Protein AF-A0A060C5C3-F1 (afdb_monomer)

Organism: NCBI:txid263913

Secondary structure (DSSP, 8-state):
------SS--HHHHHHHHHHHHHHHHHHHHHTT-TT---EE-SS-TTTTT-S---SHHHHHHHHHHHHHHHSSHHHHHHHHTTTGGG---SSGGG---SSS-SSPPPHHHHHHHHHHHHHHHHHHHHHHHHHHHHH-TT--EE--PPTT--S--

Foldseek 3Di:
DDFDDDDFFDPPNCVVLVVLLVVLLVCLVVCVPPPPDDADARDAAPCPPNHLADQDRRLFRLLLVVVCVVQVFQVSVCVVQVCVVVVNRDPGSVPDHQQPPDPDGDRPSRVVSSLASSLVRVVNSQVSSVVSSCVSRVPHHYDYDYDPPDDSHD

Structure (mmCIF, N/CA/C/O backbone):
data_AF-A0A060C5C3-F1
#
_entry.id   AF-A0A060C5C3-F1
#
loop_
_atom_site.group_PDB
_atom_site.id
_atom_site.type_symbol
_atom_site.label_atom_id
_atom_site.label_alt_id
_atom_site.label_comp_id
_atom_site.label_asym_id
_atom_site.label_entity_id
_atom_site.label_seq_id
_atom_site.pdbx_PDB_ins_code
_atom_site.Cartn_x
_atom_site.Cartn_y
_atom_site.Cartn_z
_atom_site.occupancy
_atom_site.B_iso_or_equiv
_atom_site.auth_seq_id
_atom_site.auth_comp_id
_atom_site.auth_asym_id
_atom_site.auth_atom_id
_atom_site.pdbx_PDB_model_num
ATOM 1 N N . LYS A 1 1 ? 10.681 4.106 10.547 1.00 34.06 1 LYS A N 1
ATOM 2 C CA . LYS A 1 1 ? 9.203 4.044 10.659 1.00 34.06 1 LYS A CA 1
ATOM 3 C C . LYS A 1 1 ? 8.710 3.501 9.317 1.00 34.06 1 LYS A C 1
ATOM 5 O O . LYS A 1 1 ? 9.037 4.135 8.326 1.00 34.06 1 LYS A O 1
ATOM 10 N N . PHE A 1 2 ? 8.142 2.288 9.229 1.00 38.72 2 PHE A N 1
ATOM 11 C CA . PHE A 1 2 ? 8.001 1.580 7.936 1.00 38.72 2 PHE A CA 1
ATOM 12 C C . PHE A 1 2 ? 6.684 0.800 7.780 1.00 38.72 2 PHE A C 1
ATOM 14 O O . PHE A 1 2 ? 6.350 -0.019 8.632 1.00 38.72 2 PHE A O 1
ATOM 21 N N . GLY A 1 3 ? 5.998 1.008 6.647 1.00 34.97 3 GLY A N 1
ATOM 22 C CA . GLY A 1 3 ? 4.791 0.297 6.210 1.00 34.97 3 GLY A CA 1
ATOM 23 C C . GLY A 1 3 ? 5.054 -0.918 5.284 1.00 34.97 3 GLY A C 1
ATOM 24 O O . GLY A 1 3 ? 5.453 -0.765 4.145 1.00 34.97 3 GLY A O 1
ATOM 25 N N . VAL A 1 4 ? 4.905 -2.140 5.805 1.00 38.81 4 VAL A N 1
ATOM 26 C CA . VAL A 1 4 ? 3.788 -3.102 5.620 1.00 38.81 4 VAL A CA 1
ATOM 27 C C . VAL A 1 4 ? 3.460 -3.753 4.239 1.00 38.81 4 VAL A C 1
ATOM 29 O O . VAL A 1 4 ? 2.524 -3.320 3.580 1.00 38.81 4 VAL A O 1
ATOM 32 N N . THR A 1 5 ? 3.993 -4.978 3.983 1.00 38.81 5 THR A N 1
ATOM 33 C CA . THR A 1 5 ? 3.353 -6.177 3.327 1.00 38.81 5 THR A CA 1
ATOM 34 C C . THR A 1 5 ? 3.788 -7.532 3.907 1.00 38.81 5 THR A C 1
ATOM 36 O O . THR A 1 5 ? 4.925 -7.705 4.328 1.00 38.81 5 THR A O 1
ATOM 39 N N . ALA A 1 6 ? 2.854 -8.495 3.945 1.00 36.28 6 ALA A N 1
ATOM 40 C CA . ALA A 1 6 ? 3.030 -9.883 4.372 1.00 36.28 6 ALA A CA 1
ATOM 41 C C . ALA A 1 6 ? 2.821 -10.803 3.161 1.00 36.28 6 ALA A C 1
ATOM 43 O O . ALA A 1 6 ? 1.743 -10.783 2.574 1.00 36.28 6 ALA A O 1
ATOM 44 N N . ALA A 1 7 ? 3.886 -11.513 2.775 1.00 34.59 7 ALA A N 1
ATOM 45 C CA . ALA A 1 7 ? 3.899 -12.913 2.325 1.00 34.59 7 ALA A CA 1
ATOM 46 C C . ALA A 1 7 ? 5.274 -13.321 1.754 1.00 34.59 7 ALA A C 1
ATOM 48 O O . ALA A 1 7 ? 5.592 -14.498 1.804 1.00 34.59 7 ALA A O 1
ATOM 49 N N . LEU A 1 8 ? 6.135 -12.402 1.280 1.00 38.12 8 LEU A N 1
ATOM 50 C CA . LEU A 1 8 ? 7.399 -12.786 0.607 1.00 38.12 8 LEU A CA 1
ATOM 51 C C . LEU A 1 8 ? 8.592 -11.809 0.809 1.00 38.12 8 LEU A C 1
ATOM 53 O O . LEU A 1 8 ? 9.446 -11.705 -0.064 1.00 38.12 8 LEU A O 1
ATOM 57 N N . LEU A 1 9 ? 8.681 -11.066 1.926 1.00 38.38 9 LEU A N 1
ATOM 58 C CA . LEU A 1 9 ? 9.539 -9.859 2.026 1.00 38.38 9 LEU A CA 1
ATOM 59 C C . LEU A 1 9 ? 10.618 -9.873 3.117 1.00 38.38 9 LEU A C 1
ATOM 61 O O . LEU A 1 9 ? 10.415 -10.543 4.116 1.00 38.38 9 LEU A O 1
ATOM 65 N N . PRO A 1 10 ? 11.728 -9.113 2.990 1.00 43.19 10 PRO A N 1
ATOM 66 C CA . PRO A 1 10 ? 12.796 -9.074 3.999 1.00 43.19 10 PRO A CA 1
ATOM 67 C C . PRO A 1 10 ? 12.321 -8.599 5.389 1.00 43.19 10 PRO A C 1
ATOM 69 O O . PRO A 1 10 ? 11.517 -7.668 5.486 1.00 43.19 10 PRO A O 1
ATOM 72 N N . GLU A 1 11 ? 12.889 -9.194 6.446 1.00 45.66 11 GLU A N 1
ATOM 73 C CA . GLU A 1 11 ? 12.485 -9.160 7.872 1.00 45.66 11 GLU A CA 1
ATOM 74 C C . GLU A 1 11 ? 11.990 -7.828 8.501 1.00 45.66 11 GLU A C 1
ATOM 76 O O . GL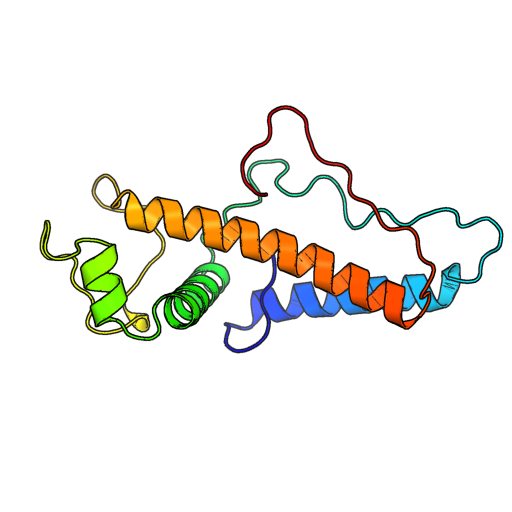U A 1 11 ? 10.982 -7.864 9.212 1.00 45.66 11 GLU A O 1
ATOM 81 N N . PRO A 1 12 ? 12.587 -6.636 8.273 1.00 52.94 12 PRO A N 1
ATOM 82 C CA . PRO A 1 12 ? 12.293 -5.462 9.113 1.00 52.94 12 PRO A CA 1
ATOM 83 C C . PRO A 1 12 ? 10.861 -4.904 9.007 1.00 52.94 12 PRO A C 1
ATOM 85 O O . PRO A 1 12 ? 10.307 -4.431 9.998 1.00 52.94 12 PRO A O 1
ATOM 88 N N . ILE A 1 13 ? 10.232 -4.956 7.825 1.00 52.91 13 ILE A N 1
ATOM 89 C CA . ILE A 1 13 ? 8.845 -4.485 7.634 1.00 52.91 13 ILE A CA 1
ATOM 90 C C . ILE A 1 13 ? 7.827 -5.448 8.256 1.00 52.91 13 ILE A C 1
ATOM 92 O O . ILE A 1 13 ? 6.786 -5.006 8.754 1.00 52.91 13 ILE A O 1
ATOM 96 N N . ARG A 1 14 ? 8.116 -6.757 8.251 1.00 59.72 14 ARG A N 1
ATOM 97 C CA . ARG A 1 14 ? 7.237 -7.752 8.880 1.00 59.72 14 ARG A CA 1
ATOM 98 C C . ARG A 1 14 ? 7.142 -7.521 10.376 1.00 59.72 14 ARG A C 1
ATOM 100 O O . ARG A 1 14 ? 6.030 -7.527 10.898 1.00 59.72 14 ARG A O 1
ATOM 107 N N . ALA A 1 15 ? 8.279 -7.252 11.016 1.00 79.00 15 ALA A N 1
ATOM 108 C CA . ALA A 1 15 ? 8.338 -7.028 12.452 1.00 79.00 15 ALA A CA 1
ATOM 109 C C . ALA A 1 15 ? 7.397 -5.891 12.876 1.00 79.00 15 ALA A C 1
ATOM 111 O O . ALA A 1 15 ? 6.502 -6.107 13.685 1.00 79.00 15 ALA A O 1
ATOM 112 N N . TYR A 1 16 ? 7.507 -4.706 12.265 1.00 87.50 16 TYR A N 1
ATOM 113 C CA . TYR A 1 16 ? 6.683 -3.576 12.701 1.00 87.50 16 TYR A CA 1
ATOM 114 C C . TYR A 1 16 ? 5.192 -3.758 12.403 1.00 87.50 16 TYR A C 1
ATOM 116 O O . TYR A 1 16 ? 4.357 -3.448 13.247 1.00 87.50 16 TYR A O 1
ATOM 124 N N . ARG A 1 17 ? 4.835 -4.308 11.233 1.00 89.31 17 ARG A N 1
ATOM 125 C CA . ARG A 1 17 ? 3.432 -4.615 10.919 1.00 89.31 17 ARG A CA 1
ATOM 126 C C . ARG A 1 17 ? 2.836 -5.584 11.941 1.00 89.31 17 ARG A C 1
ATOM 128 O O . ARG A 1 17 ? 1.719 -5.358 12.395 1.00 89.31 17 ARG A O 1
ATOM 135 N N . ALA A 1 18 ? 3.545 -6.671 12.243 1.00 92.94 18 ALA A N 1
ATOM 136 C CA . ALA A 1 18 ? 3.076 -7.687 13.177 1.00 92.94 18 ALA A CA 1
ATOM 137 C C . ALA A 1 18 ? 2.894 -7.099 14.579 1.00 92.94 18 ALA A C 1
ATOM 139 O O . ALA A 1 18 ? 1.860 -7.325 15.198 1.00 92.94 18 ALA A O 1
ATOM 140 N N . GLU A 1 19 ? 3.834 -6.269 15.033 1.00 96.00 19 GLU A N 1
ATOM 141 C CA . GLU A 1 19 ? 3.725 -5.581 16.321 1.00 96.00 19 GLU A CA 1
ATOM 142 C C . GLU A 1 19 ? 2.579 -4.562 16.357 1.00 96.00 19 GLU A C 1
ATOM 144 O O . GLU A 1 19 ? 1.849 -4.513 17.344 1.00 96.00 19 GLU A O 1
ATOM 149 N N . ALA A 1 20 ? 2.361 -3.801 15.280 1.00 96.38 20 ALA A N 1
ATOM 150 C CA . ALA A 1 20 ? 1.231 -2.877 15.164 1.00 96.38 20 ALA A CA 1
ATOM 151 C C . ALA A 1 20 ? -0.121 -3.614 15.212 1.00 96.38 20 ALA A C 1
ATOM 153 O O . ALA A 1 20 ? -1.045 -3.196 15.905 1.00 96.38 20 ALA A O 1
ATOM 154 N N . VAL A 1 21 ? -0.227 -4.756 14.525 1.00 97.81 21 VAL A N 1
ATOM 155 C CA . VAL A 1 21 ? -1.403 -5.634 14.608 1.00 97.81 21 VAL A CA 1
ATOM 156 C C . VAL A 1 21 ? -1.568 -6.176 16.027 1.00 97.81 21 VAL A C 1
ATOM 158 O O . VAL A 1 21 ? -2.663 -6.106 16.577 1.00 97.81 21 VAL A O 1
ATOM 161 N N . ARG A 1 22 ? -0.485 -6.652 16.651 1.00 97.69 22 ARG A N 1
ATOM 162 C CA . ARG A 1 22 ? -0.506 -7.209 18.008 1.00 97.69 22 ARG A CA 1
ATOM 163 C C . ARG A 1 22 ? -0.989 -6.187 19.036 1.00 97.69 22 ARG A C 1
ATOM 165 O O . ARG A 1 22 ? -1.820 -6.526 19.875 1.00 97.69 22 ARG A O 1
ATOM 172 N N . ILE A 1 23 ? -0.495 -4.946 18.990 1.00 97.81 23 ILE A N 1
ATOM 173 C CA . ILE A 1 23 ? -0.944 -3.902 19.922 1.00 97.81 23 ILE A CA 1
ATOM 174 C C . ILE A 1 23 ? -2.391 -3.478 19.642 1.00 97.81 23 ILE A C 1
ATOM 176 O O . ILE A 1 23 ? -3.156 -3.345 20.592 1.00 97.81 23 ILE A O 1
ATOM 180 N N . ALA A 1 24 ? -2.803 -3.364 18.373 1.00 98.19 24 ALA A N 1
ATOM 181 C CA . ALA A 1 24 ? -4.190 -3.057 18.013 1.00 98.19 24 ALA A CA 1
ATOM 182 C C . ALA A 1 24 ? -5.166 -4.131 18.525 1.00 98.19 24 ALA A C 1
ATOM 184 O O . ALA A 1 24 ? -6.204 -3.799 19.095 1.00 98.19 24 ALA A O 1
ATOM 185 N N . GLN A 1 25 ? -4.804 -5.414 18.401 1.00 98.19 25 GLN A N 1
ATOM 186 C CA . GLN A 1 25 ? -5.569 -6.525 18.977 1.00 98.19 25 GLN A CA 1
ATOM 187 C C . GLN A 1 25 ? -5.664 -6.407 20.498 1.00 98.19 25 GLN A C 1
ATOM 189 O O . GLN A 1 25 ? -6.758 -6.472 21.045 1.00 98.19 25 GLN A O 1
ATOM 194 N N . LYS A 1 26 ? -4.542 -6.166 21.188 1.00 98.44 26 LYS A N 1
ATOM 195 C CA . LYS A 1 26 ? -4.537 -6.027 22.653 1.00 98.44 26 LYS A CA 1
ATOM 196 C C . LYS A 1 26 ? -5.374 -4.845 23.135 1.00 98.44 26 LYS A C 1
ATOM 198 O O . LYS A 1 26 ? -6.064 -4.963 24.140 1.00 98.44 26 LYS A O 1
ATOM 203 N N . MET A 1 27 ? -5.357 -3.726 22.415 1.00 98.19 27 MET A N 1
ATOM 204 C CA . MET A 1 27 ? -6.235 -2.599 22.726 1.00 98.19 27 MET A CA 1
ATOM 205 C C . MET A 1 27 ? -7.709 -2.969 22.544 1.00 98.19 27 MET A C 1
ATOM 207 O O . MET A 1 27 ? -8.515 -2.642 23.412 1.00 98.19 27 MET A O 1
ATOM 211 N N . ALA A 1 28 ? -8.061 -3.670 21.464 1.00 98.12 28 ALA A N 1
ATOM 212 C CA . ALA A 1 28 ? -9.430 -4.120 21.224 1.00 98.12 28 ALA A CA 1
ATOM 213 C C . ALA A 1 28 ? -9.909 -5.142 22.271 1.00 98.12 28 ALA A C 1
ATOM 215 O O . ALA A 1 28 ? -11.043 -5.047 22.721 1.00 98.12 28 ALA A O 1
ATOM 216 N N . GLU A 1 29 ? -9.053 -6.057 22.736 1.00 98.12 29 GLU A N 1
ATOM 217 C CA . GLU A 1 29 ? -9.382 -6.983 23.835 1.00 98.12 29 GLU A CA 1
ATOM 218 C C . GLU A 1 29 ? -9.738 -6.245 25.138 1.00 98.12 29 GLU A C 1
ATOM 220 O O . GLU A 1 29 ? -10.627 -6.675 25.866 1.00 98.12 29 GLU A O 1
ATOM 225 N N . VAL A 1 30 ? -9.049 -5.138 25.438 1.00 97.56 30 VAL A N 1
ATOM 226 C CA . VAL A 1 30 ? -9.214 -4.395 26.702 1.00 97.56 30 VAL A CA 1
ATOM 227 C C . VAL A 1 30 ? -10.348 -3.374 26.633 1.00 97.56 30 VAL A C 1
ATOM 229 O O . VAL A 1 30 ? -11.118 -3.233 27.579 1.00 97.56 30 VAL A O 1
ATOM 232 N N . LEU A 1 31 ? -10.432 -2.622 25.535 1.00 97.12 31 LEU A N 1
ATOM 233 C CA . LEU A 1 31 ? -11.326 -1.467 25.408 1.00 97.12 31 LEU A CA 1
ATOM 234 C C . LEU A 1 31 ? -12.560 -1.761 24.556 1.00 97.12 31 LEU A C 1
ATOM 236 O O . LEU A 1 31 ? -13.511 -0.987 24.573 1.00 97.12 31 LEU A O 1
ATOM 240 N N . GLY A 1 32 ? -12.559 -2.865 23.814 1.00 96.00 32 GLY A N 1
ATOM 241 C CA . GLY A 1 32 ? -13.521 -3.148 22.757 1.00 96.00 32 GLY A CA 1
ATOM 242 C C . GLY A 1 32 ? -14.984 -3.203 23.172 1.00 96.00 32 GLY A C 1
ATOM 243 O O . GLY A 1 32 ? -15.855 -2.845 22.385 1.00 96.00 32 GLY A O 1
ATOM 244 N N . SER A 1 33 ? -15.258 -3.622 24.407 1.00 95.25 33 SER A N 1
ATOM 245 C CA . SER A 1 33 ? -16.605 -3.667 24.983 1.00 95.25 33 SER A CA 1
ATOM 246 C C . SER A 1 33 ? -16.897 -2.494 25.925 1.00 95.25 33 SER A C 1
ATOM 248 O O . SER A 1 33 ? -17.888 -2.528 26.655 1.00 95.25 33 SER A O 1
ATOM 250 N N . HIS A 1 34 ? -16.026 -1.482 25.984 1.00 96.81 34 HIS A N 1
ATOM 251 C CA . HIS A 1 34 ? -16.202 -0.361 26.900 1.00 96.81 34 HIS A CA 1
ATOM 252 C C . HIS A 1 34 ? -17.383 0.517 26.443 1.00 96.81 34 HIS A C 1
ATOM 254 O O . HIS A 1 34 ? -17.360 1.018 25.320 1.00 96.81 34 HIS A O 1
ATOM 260 N N . PRO A 1 35 ? -18.389 0.792 27.296 1.00 96.00 35 PRO A N 1
ATOM 261 C CA . PRO A 1 35 ? -19.626 1.462 26.875 1.00 96.00 35 PRO A CA 1
ATOM 262 C C . PRO A 1 35 ? -19.424 2.906 26.393 1.00 96.00 35 PRO A C 1
ATOM 264 O O . PRO A 1 35 ? -20.261 3.434 25.670 1.00 96.00 35 PRO A O 1
ATOM 267 N N . ALA A 1 36 ? -18.320 3.553 26.781 1.00 97.06 36 ALA A N 1
ATOM 268 C CA . ALA A 1 36 ? -17.973 4.900 26.316 1.00 97.06 36 ALA A CA 1
ATOM 269 C C . ALA A 1 36 ? -17.154 4.932 25.008 1.00 97.06 36 ALA A C 1
ATOM 271 O O . ALA A 1 36 ? -16.841 6.013 24.513 1.00 97.06 36 ALA A O 1
ATOM 272 N N . LEU A 1 37 ? -16.746 3.780 24.467 1.00 97.06 37 LEU A N 1
ATOM 273 C CA . LEU A 1 37 ? -15.938 3.732 23.253 1.00 97.06 37 LEU A CA 1
ATOM 274 C C . LEU A 1 37 ? -16.827 3.916 22.017 1.00 97.06 37 LEU A C 1
ATOM 276 O O . LEU A 1 37 ? -17.593 3.028 21.658 1.00 97.06 37 LEU A O 1
ATOM 280 N N . ALA A 1 38 ? -16.697 5.064 21.351 1.00 97.31 38 ALA A N 1
ATOM 281 C CA . ALA A 1 38 ? -17.514 5.398 20.183 1.00 97.31 38 ALA A CA 1
ATOM 282 C C . ALA A 1 38 ? -16.880 4.990 18.842 1.00 97.31 38 ALA A C 1
ATOM 284 O O . ALA A 1 38 ? -17.584 4.585 17.921 1.00 97.31 38 ALA A O 1
ATOM 285 N N . MET A 1 39 ? -15.557 5.131 18.702 1.00 97.88 39 MET A N 1
ATOM 286 C CA . MET A 1 39 ? -14.844 4.841 17.456 1.00 97.88 39 MET A CA 1
ATOM 287 C C . MET A 1 39 ? -13.349 4.615 17.682 1.00 97.88 39 MET A C 1
ATOM 289 O O . MET A 1 39 ? -12.790 5.024 18.699 1.00 97.88 39 MET A O 1
ATOM 293 N N . TRP A 1 40 ? -12.702 4.036 16.674 1.00 98.38 40 TRP A N 1
ATOM 294 C CA . TRP A 1 40 ? -11.259 3.863 16.589 1.00 98.38 40 TRP A CA 1
ATOM 295 C C . TRP A 1 40 ? -10.699 4.707 15.454 1.00 98.38 40 TRP A C 1
ATOM 297 O O . TRP A 1 40 ? -11.112 4.562 14.303 1.00 98.38 40 TRP A O 1
ATOM 307 N N . GLN A 1 41 ? -9.706 5.534 15.758 1.00 98.31 41 GLN A N 1
ATOM 308 C CA . GLN A 1 41 ? -8.814 6.065 14.738 1.00 98.31 41 GLN A CA 1
ATOM 309 C C . GLN A 1 41 ? -7.608 5.135 14.630 1.00 98.31 41 GLN A C 1
ATOM 311 O O . GLN A 1 41 ? -6.960 4.843 15.635 1.00 98.31 41 GLN A O 1
ATOM 316 N N . ILE A 1 42 ? -7.310 4.655 13.425 1.00 97.19 42 ILE A N 1
ATOM 317 C CA . ILE A 1 42 ? -6.105 3.851 13.205 1.00 97.19 42 ILE A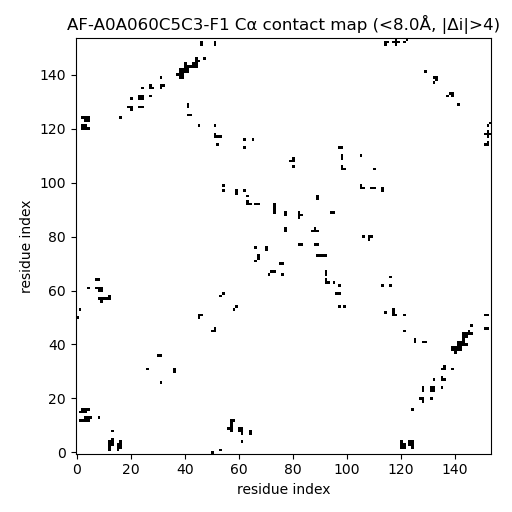 CA 1
ATOM 318 C C . ILE A 1 42 ? -4.951 4.786 12.897 1.00 97.19 42 ILE A C 1
ATOM 320 O O . ILE A 1 42 ? -5.025 5.524 11.920 1.00 97.19 42 ILE A O 1
ATOM 324 N N . ASP A 1 43 ? -3.874 4.682 13.674 1.00 96.62 43 ASP A N 1
ATOM 325 C CA . ASP A 1 43 ? -2.664 5.492 13.505 1.00 96.62 43 ASP A CA 1
ATOM 326 C C . ASP A 1 43 ? -2.965 7.009 13.564 1.00 96.62 43 ASP A C 1
ATOM 328 O O . ASP A 1 43 ? -3.964 7.439 14.153 1.00 96.62 43 ASP A O 1
ATOM 332 N N . ASN A 1 44 ? -2.086 7.836 13.001 1.00 95.69 44 ASN A N 1
ATOM 333 C CA . ASN A 1 44 ? -2.273 9.275 12.911 1.00 95.69 44 ASN A CA 1
ATOM 334 C C . ASN A 1 44 ? -1.581 9.830 11.663 1.00 95.69 44 ASN A C 1
ATOM 336 O O . ASN A 1 44 ? -0.355 9.789 11.584 1.00 95.69 44 ASN A O 1
ATOM 340 N N . GLU A 1 45 ? -2.360 10.420 10.753 1.00 94.44 45 GLU A N 1
ATOM 341 C CA . GLU A 1 45 ? -1.867 11.136 9.566 1.00 94.44 45 GLU A CA 1
ATOM 342 C C . GLU A 1 45 ? -0.847 10.336 8.740 1.00 94.44 45 GLU A C 1
ATOM 344 O O . GLU A 1 45 ? 0.343 10.670 8.66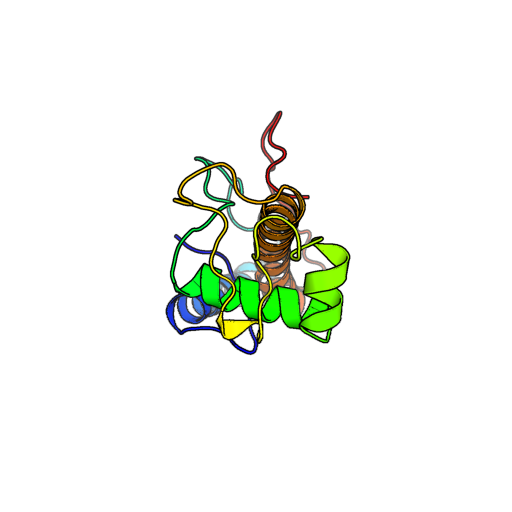4 1.00 94.44 45 GLU A O 1
ATOM 349 N N . TYR A 1 46 ? -1.308 9.272 8.079 1.00 94.38 46 TYR A N 1
ATOM 350 C CA . TYR A 1 46 ? -0.448 8.537 7.157 1.00 94.38 46 TYR A CA 1
ATOM 351 C C . TYR A 1 46 ? 0.188 9.480 6.134 1.00 94.38 46 TYR A C 1
ATOM 353 O O . TYR A 1 46 ? -0.448 10.406 5.639 1.00 94.38 46 TYR A O 1
ATOM 361 N N . GLY A 1 47 ? 1.466 9.249 5.836 1.00 87.94 47 GLY A N 1
ATOM 362 C CA . GLY A 1 47 ? 2.222 10.039 4.868 1.00 87.94 47 GLY A CA 1
ATOM 363 C C . GLY A 1 47 ? 2.739 11.387 5.375 1.00 87.94 47 GLY A C 1
ATOM 364 O O . GLY A 1 47 ? 3.511 12.026 4.656 1.00 87.94 47 GLY A O 1
ATOM 365 N N . CYS A 1 48 ? 2.398 11.807 6.601 1.00 89.19 48 CYS A N 1
ATOM 366 C CA . CYS A 1 48 ? 2.931 13.034 7.196 1.00 89.19 48 CYS A CA 1
ATOM 367 C C . CYS A 1 48 ? 4.468 13.005 7.211 1.00 89.19 48 CYS A C 1
ATOM 369 O O . CYS A 1 48 ? 5.076 11.960 7.462 1.00 89.19 48 CYS A O 1
ATOM 371 N N . HIS A 1 49 ? 5.096 14.142 6.899 1.00 90.00 49 HIS A N 1
ATOM 372 C CA . HIS A 1 49 ? 6.550 14.277 6.721 1.00 90.00 49 HIS A CA 1
ATOM 373 C C . HIS A 1 49 ? 7.148 13.361 5.635 1.00 90.00 49 HIS A C 1
ATOM 375 O O . HIS A 1 49 ? 8.203 12.760 5.837 1.00 90.00 49 HIS A O 1
ATOM 381 N N . ASP A 1 50 ? 6.459 13.232 4.496 1.00 89.12 50 ASP A N 1
ATOM 382 C CA . ASP A 1 50 ? 6.904 12.464 3.321 1.00 89.12 50 ASP A CA 1
ATOM 383 C C . ASP A 1 50 ? 7.179 10.978 3.611 1.00 89.12 50 ASP A C 1
ATOM 385 O O . ASP A 1 50 ? 8.055 10.344 3.021 1.00 89.12 50 ASP A O 1
ATOM 389 N N . THR A 1 51 ? 6.405 10.389 4.526 1.00 91.31 51 THR A N 1
ATOM 390 C CA . THR A 1 51 ? 6.640 9.021 5.019 1.00 91.31 51 THR A CA 1
ATOM 391 C C . THR A 1 51 ? 5.991 7.916 4.184 1.00 91.31 51 THR A C 1
ATOM 393 O O . THR A 1 51 ? 6.198 6.735 4.472 1.00 91.31 51 THR A O 1
ATOM 396 N N . THR A 1 52 ? 5.250 8.261 3.128 1.00 93.25 52 THR A N 1
ATOM 397 C CA . THR A 1 52 ? 4.617 7.275 2.234 1.00 93.25 52 THR A CA 1
ATOM 398 C C . THR A 1 52 ? 5.638 6.535 1.376 1.00 93.25 52 THR A C 1
ATOM 400 O O . THR A 1 52 ? 5.557 5.317 1.199 1.00 93.25 52 THR A O 1
ATOM 403 N N . LEU A 1 53 ? 6.630 7.255 0.845 1.00 93.00 53 LEU A N 1
ATOM 404 C CA . LEU A 1 53 ? 7.690 6.658 0.041 1.00 93.00 53 LEU A CA 1
ATOM 405 C C . LEU A 1 53 ? 8.829 6.206 0.954 1.00 93.00 53 LEU A C 1
ATOM 407 O O . LEU A 1 53 ? 9.384 6.984 1.724 1.00 93.00 53 LEU A O 1
ATOM 411 N N . SER A 1 54 ? 9.218 4.940 0.835 1.00 92.31 54 SER A N 1
ATOM 412 C CA . SER A 1 54 ? 10.357 4.390 1.563 1.00 92.31 54 SER A CA 1
ATOM 413 C C . SER A 1 54 ? 11.352 3.772 0.599 1.00 92.31 54 SER A C 1
ATOM 415 O O . SER A 1 54 ? 10.996 2.903 -0.189 1.00 92.31 54 SER A O 1
ATOM 417 N N . TYR A 1 55 ? 12.617 4.163 0.730 1.00 95.12 55 TYR A N 1
ATOM 418 C CA . TYR A 1 55 ? 13.715 3.640 -0.085 1.00 95.12 55 TYR A CA 1
ATOM 419 C C . TYR A 1 55 ? 14.563 2.591 0.648 1.00 95.12 55 TYR A C 1
ATOM 421 O O . TYR A 1 55 ? 15.732 2.375 0.342 1.00 95.12 55 TYR A O 1
ATOM 429 N N . SER A 1 56 ? 13.983 1.947 1.663 1.00 93.19 56 SER A N 1
ATOM 430 C CA . SER A 1 56 ? 14.665 0.911 2.441 1.00 93.19 56 SER A CA 1
ATOM 431 C C . SER A 1 56 ? 14.831 -0.393 1.652 1.00 93.19 56 SER A C 1
ATOM 433 O O . SER A 1 56 ? 14.067 -0.698 0.734 1.00 93.19 56 SER A O 1
ATOM 435 N N . ALA A 1 57 ? 15.776 -1.239 2.074 1.00 93.50 57 ALA A N 1
ATOM 436 C CA . ALA A 1 57 ? 15.947 -2.577 1.502 1.00 93.50 57 ALA A CA 1
ATOM 437 C C . ALA A 1 57 ? 14.667 -3.429 1.590 1.00 93.50 57 ALA A C 1
ATOM 439 O O . ALA A 1 57 ? 14.391 -4.242 0.707 1.00 93.50 57 ALA A O 1
ATOM 440 N N . SER A 1 58 ? 13.868 -3.219 2.638 1.00 90.44 58 SER A N 1
ATOM 441 C CA . SER A 1 58 ? 12.608 -3.927 2.821 1.00 90.44 58 SER A CA 1
ATOM 442 C C . SER A 1 58 ? 11.532 -3.427 1.847 1.00 90.44 58 SER A C 1
ATOM 444 O O . SER A 1 58 ? 10.862 -4.250 1.226 1.00 90.44 58 SER A O 1
ATOM 446 N N . ALA A 1 59 ? 11.449 -2.112 1.601 1.00 93.88 59 ALA A N 1
ATOM 447 C CA . ALA A 1 59 ? 10.580 -1.546 0.565 1.00 93.88 59 ALA A CA 1
ATOM 448 C C . ALA A 1 59 ? 10.974 -2.014 -0.846 1.00 93.88 59 ALA A C 1
ATOM 450 O O . ALA A 1 59 ? 10.106 -2.343 -1.648 1.00 93.88 59 ALA A O 1
ATOM 451 N N . ARG A 1 60 ? 12.275 -2.148 -1.132 1.00 97.06 60 ARG A N 1
ATOM 452 C CA . ARG A 1 60 ? 12.754 -2.731 -2.395 1.00 97.06 60 ARG A CA 1
ATOM 453 C C . ARG A 1 60 ? 12.285 -4.170 -2.582 1.00 97.06 60 ARG A C 1
ATOM 455 O O . ARG A 1 60 ? 11.753 -4.508 -3.634 1.00 97.06 60 ARG A O 1
ATOM 462 N N . GLY A 1 61 ? 12.457 -5.017 -1.566 1.00 95.69 61 GLY A N 1
ATOM 463 C CA . GLY A 1 61 ? 11.930 -6.381 -1.618 1.00 95.69 61 GLY A CA 1
ATOM 464 C C . GLY A 1 61 ? 10.416 -6.385 -1.848 1.00 95.69 61 GLY A C 1
ATOM 465 O O . GLY A 1 61 ? 9.919 -7.127 -2.693 1.00 95.69 61 GLY A O 1
ATOM 466 N N . ALA A 1 62 ? 9.700 -5.514 -1.126 1.00 95.44 62 ALA A N 1
ATOM 467 C CA . ALA A 1 62 ? 8.247 -5.346 -1.200 1.00 95.44 62 ALA A CA 1
ATOM 468 C C . ALA A 1 62 ? 7.767 -4.991 -2.600 1.00 95.44 62 ALA A C 1
ATOM 470 O O . ALA A 1 62 ? 6.829 -5.600 -3.118 1.00 95.44 62 ALA A O 1
ATOM 471 N N . PHE A 1 63 ? 8.471 -4.061 -3.229 1.00 98.25 63 PHE A N 1
ATOM 472 C CA . PHE A 1 63 ? 8.168 -3.600 -4.564 1.00 98.25 63 PHE A CA 1
ATOM 473 C C . PHE A 1 63 ? 8.337 -4.706 -5.607 1.00 98.25 63 PHE A C 1
ATOM 475 O O . PHE A 1 63 ? 7.451 -4.902 -6.431 1.00 98.25 63 PHE A O 1
ATOM 482 N N . ARG A 1 64 ? 9.404 -5.511 -5.523 1.00 98.38 64 ARG A N 1
ATOM 483 C CA . ARG A 1 64 ? 9.629 -6.637 -6.450 1.00 98.38 64 ARG A CA 1
ATOM 484 C C . ARG A 1 64 ? 8.497 -7.662 -6.414 1.00 98.38 64 ARG A C 1
ATOM 486 O O . ARG A 1 64 ? 8.032 -8.093 -7.464 1.00 98.38 64 ARG A O 1
ATOM 493 N N . VAL A 1 65 ? 8.015 -8.006 -5.219 1.00 97.81 65 VAL A N 1
ATOM 494 C CA . VAL A 1 65 ? 6.861 -8.909 -5.053 1.00 97.81 65 VAL A CA 1
ATOM 495 C C . VAL A 1 65 ? 5.568 -8.256 -5.535 1.00 97.81 65 VAL A C 1
ATOM 497 O O . VAL A 1 65 ? 4.707 -8.909 -6.121 1.00 97.81 65 VAL A O 1
ATOM 500 N N . TRP A 1 66 ? 5.398 -6.956 -5.300 1.00 98.44 66 TRP A N 1
ATOM 501 C CA . TRP A 1 66 ? 4.243 -6.228 -5.817 1.00 98.44 66 TRP A CA 1
ATOM 502 C C . TRP A 1 66 ? 4.214 -6.236 -7.352 1.00 98.44 66 TRP A C 1
ATOM 504 O O . TRP A 1 66 ? 3.177 -6.539 -7.939 1.00 98.44 66 TRP A O 1
ATOM 514 N N . LEU A 1 67 ? 5.361 -6.010 -7.998 1.00 98.69 67 LEU A N 1
ATOM 515 C CA . LEU A 1 67 ? 5.510 -6.074 -9.452 1.00 98.69 67 LEU A CA 1
ATOM 516 C C . LEU A 1 67 ? 5.251 -7.478 -9.996 1.00 98.69 67 LEU A C 1
ATOM 518 O O . LEU A 1 67 ? 4.529 -7.612 -10.983 1.00 98.69 67 LEU A O 1
ATOM 522 N N . SER A 1 68 ? 5.772 -8.523 -9.342 1.00 98.31 68 SER A N 1
ATOM 523 C CA . SER A 1 68 ? 5.516 -9.902 -9.768 1.00 98.31 68 SER A CA 1
ATOM 524 C C . SER A 1 68 ? 4.034 -10.252 -9.690 1.00 98.31 68 SER A C 1
ATOM 526 O O . SER A 1 68 ? 3.505 -10.865 -10.610 1.00 98.31 68 SER A O 1
ATOM 528 N N . ASN A 1 69 ? 3.336 -9.803 -8.645 1.00 98.12 69 ASN A N 1
ATOM 529 C CA . ASN A 1 69 ? 1.892 -10.009 -8.520 1.00 98.12 69 ASN A CA 1
ATOM 530 C C . ASN A 1 69 ? 1.098 -9.220 -9.571 1.00 98.12 69 ASN A C 1
ATOM 532 O O . ASN A 1 69 ? 0.080 -9.704 -10.056 1.00 98.12 69 ASN A O 1
ATOM 536 N N . ARG A 1 70 ? 1.551 -8.011 -9.926 1.00 98.31 70 ARG A N 1
ATOM 537 C CA . ARG A 1 70 ? 0.882 -7.151 -10.910 1.00 98.31 70 ARG A CA 1
ATOM 538 C C . ARG A 1 70 ? 1.049 -7.648 -12.345 1.00 98.31 70 ARG A C 1
ATOM 540 O O . ARG A 1 70 ? 0.081 -7.659 -13.097 1.00 98.31 70 ARG A O 1
ATOM 547 N N . TYR A 1 71 ? 2.268 -8.013 -12.733 1.00 98.62 71 TYR A N 1
ATOM 548 C CA . TYR A 1 71 ? 2.612 -8.323 -14.125 1.00 98.62 71 TYR A CA 1
ATOM 549 C C . TYR A 1 71 ? 2.674 -9.827 -14.412 1.00 98.62 71 TYR A C 1
ATOM 551 O O . TYR A 1 71 ? 2.569 -10.243 -15.567 1.00 98.62 71 TYR A O 1
ATOM 559 N N . GLY A 1 72 ? 2.839 -10.663 -13.385 1.00 98.44 72 GLY A N 1
ATOM 560 C CA . GLY A 1 72 ? 2.971 -12.119 -13.483 1.00 98.44 72 GLY A CA 1
ATOM 561 C C . GLY A 1 72 ? 4.326 -12.585 -14.025 1.00 98.44 72 GLY A C 1
ATOM 562 O O . GLY A 1 72 ? 4.934 -13.489 -13.465 1.00 98.44 72 GLY A O 1
ATOM 563 N N . THR A 1 73 ? 4.828 -11.950 -15.087 1.00 98.62 73 THR A N 1
ATOM 564 C CA . THR A 1 73 ? 6.099 -12.286 -15.754 1.00 98.62 73 THR A CA 1
ATOM 565 C C . THR A 1 73 ? 6.929 -11.032 -16.002 1.00 98.62 73 THR A C 1
ATOM 567 O O . THR A 1 73 ? 6.371 -9.939 -16.135 1.00 98.62 73 THR A O 1
ATOM 570 N N . ILE A 1 74 ? 8.253 -11.185 -16.074 1.00 98.62 74 ILE A N 1
ATOM 571 C CA . ILE A 1 74 ? 9.153 -10.054 -16.316 1.00 98.62 74 ILE A CA 1
ATOM 572 C C . ILE A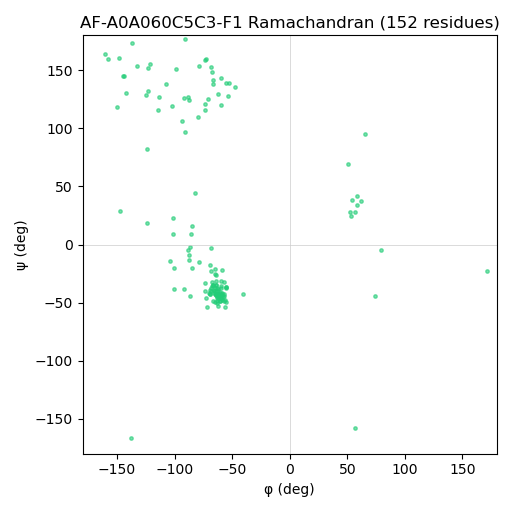 1 74 ? 8.989 -9.478 -17.729 1.00 98.62 74 ILE A C 1
ATOM 574 O O . ILE A 1 74 ? 9.055 -8.265 -17.895 1.00 98.62 74 ILE A O 1
ATOM 578 N N . ASP A 1 75 ? 8.661 -10.314 -18.718 1.00 98.69 75 ASP A N 1
ATOM 579 C CA . ASP A 1 75 ? 8.424 -9.879 -20.098 1.00 98.69 75 ASP A CA 1
ATOM 580 C C . ASP A 1 75 ? 7.256 -8.896 -20.193 1.00 98.69 75 ASP A C 1
ATOM 582 O O . ASP A 1 75 ? 7.382 -7.842 -20.812 1.00 98.69 75 ASP A O 1
ATOM 586 N N . ARG A 1 76 ? 6.150 -9.180 -19.492 1.00 98.75 76 ARG A N 1
ATOM 587 C CA . ARG A 1 76 ? 5.001 -8.264 -19.417 1.00 98.75 76 ARG A CA 1
ATOM 588 C C . ARG A 1 76 ? 5.346 -6.943 -18.734 1.00 98.75 76 ARG A C 1
ATOM 590 O O . ARG A 1 76 ? 4.807 -5.910 -19.121 1.00 98.75 76 ARG A O 1
ATOM 597 N N . LEU A 1 77 ? 6.229 -6.956 -17.731 1.00 98.69 77 LEU A N 1
ATOM 598 C CA . LEU A 1 77 ? 6.731 -5.718 -17.129 1.00 98.69 77 LEU A CA 1
ATOM 599 C C . LEU A 1 77 ? 7.587 -4.945 -18.133 1.00 98.69 77 LEU A C 1
ATOM 601 O O . LEU A 1 77 ? 7.362 -3.753 -18.315 1.00 98.69 77 LEU A O 1
ATOM 605 N N . ASN A 1 78 ? 8.536 -5.609 -18.795 1.00 98.62 78 ASN A N 1
ATOM 606 C CA . ASN A 1 78 ? 9.414 -4.986 -19.786 1.00 98.62 78 ASN A CA 1
ATOM 607 C C . ASN A 1 78 ? 8.619 -4.336 -20.926 1.00 98.62 78 ASN A C 1
ATOM 609 O O . ASN A 1 78 ? 8.914 -3.205 -21.319 1.00 98.62 78 ASN A O 1
ATOM 613 N N . GLU A 1 79 ? 7.587 -5.026 -21.415 1.00 98.56 79 GLU A N 1
ATOM 614 C CA . GLU A 1 79 ? 6.654 -4.513 -22.417 1.00 98.56 79 GLU A CA 1
ATOM 615 C C . GLU A 1 79 ? 5.886 -3.291 -21.894 1.00 98.56 79 GLU A C 1
ATOM 617 O O . GLU A 1 79 ? 5.937 -2.227 -22.509 1.00 98.56 79 GLU A O 1
ATOM 622 N N . ALA A 1 80 ? 5.246 -3.398 -20.724 1.00 98.44 80 ALA A N 1
ATOM 623 C CA . ALA A 1 80 ? 4.446 -2.315 -20.148 1.00 98.44 80 ALA A CA 1
ATOM 624 C C . ALA A 1 80 ? 5.272 -1.067 -19.786 1.00 98.44 80 ALA A C 1
ATOM 626 O O . ALA A 1 80 ? 4.786 0.061 -19.880 1.00 98.44 80 ALA A O 1
ATOM 627 N N . TRP A 1 81 ? 6.516 -1.251 -19.345 1.00 98.44 81 TRP A N 1
ATOM 628 C CA . TRP A 1 81 ? 7.419 -0.157 -18.986 1.00 98.44 81 TRP A CA 1
ATOM 629 C C . TRP A 1 81 ? 8.219 0.386 -20.174 1.00 98.44 81 TRP A C 1
ATOM 631 O O . TRP A 1 81 ? 8.883 1.412 -20.021 1.00 98.44 81 TRP A O 1
ATOM 641 N N . GLY A 1 82 ? 8.170 -0.270 -21.339 1.00 97.94 82 GLY A N 1
ATOM 642 C CA . GLY A 1 82 ? 8.949 0.123 -22.512 1.00 97.94 82 GLY A CA 1
ATOM 643 C C . GLY A 1 82 ? 10.460 0.046 -22.273 1.00 97.94 82 GLY A C 1
ATOM 644 O O . GLY A 1 82 ? 11.209 0.894 -22.756 1.00 97.94 82 GLY A O 1
ATOM 645 N N . THR A 1 83 ? 10.930 -0.957 -21.526 1.00 97.56 83 THR A N 1
ATOM 646 C CA . THR A 1 83 ? 12.321 -1.043 -21.033 1.00 97.56 83 THR A CA 1
ATOM 647 C C . THR A 1 83 ? 13.372 -1.265 -22.122 1.00 97.56 83 THR A C 1
ATOM 649 O O . THR A 1 83 ? 14.568 -1.259 -21.843 1.00 97.56 83 THR A O 1
ATOM 652 N N . ARG A 1 84 ? 12.964 -1.430 -23.385 1.00 95.06 84 ARG A N 1
ATOM 653 C CA . ARG A 1 84 ? 13.890 -1.398 -24.527 1.00 95.06 84 ARG A CA 1
ATOM 654 C C . ARG A 1 84 ? 14.552 -0.031 -24.690 1.00 95.06 84 ARG A C 1
ATOM 656 O O . ARG A 1 84 ? 15.691 0.044 -25.146 1.00 95.06 84 ARG A O 1
ATOM 663 N N . PHE A 1 85 ? 13.858 1.045 -24.320 1.00 95.62 85 PHE A N 1
ATOM 664 C CA . PHE A 1 85 ? 14.446 2.378 -24.313 1.00 95.62 85 PHE A CA 1
ATOM 665 C C . PHE A 1 85 ? 15.618 2.426 -23.323 1.00 95.62 85 PHE A C 1
ATOM 667 O O . PHE A 1 85 ? 15.485 1.977 -22.187 1.00 95.62 85 PHE A O 1
ATOM 674 N N . TRP A 1 86 ? 16.772 2.922 -23.777 1.00 95.94 86 TRP A N 1
ATOM 675 C CA . TRP A 1 86 ? 18.031 2.952 -23.014 1.00 95.94 86 TRP A CA 1
ATOM 676 C C . TRP A 1 86 ? 18.475 1.601 -22.426 1.00 95.94 86 TRP A C 1
ATOM 678 O O . TRP A 1 86 ? 19.184 1.571 -21.423 1.00 95.94 86 TRP A O 1
ATOM 688 N N . SER A 1 87 ? 18.090 0.484 -23.054 1.00 95.81 87 SER A N 1
ATOM 689 C CA . SER A 1 87 ? 18.524 -0.864 -22.657 1.00 95.81 87 SER A CA 1
ATOM 690 C C . SER A 1 87 ? 18.252 -1.198 -21.181 1.00 95.81 87 SER A C 1
ATOM 692 O O . SER A 1 87 ? 19.048 -1.868 -20.532 1.00 95.81 87 SER A O 1
ATOM 694 N N . MET A 1 88 ? 17.114 -0.754 -20.644 1.00 95.31 88 MET A N 1
ATOM 695 C CA . MET A 1 88 ? 16.694 -0.984 -19.254 1.00 95.31 88 MET A CA 1
ATOM 696 C C . MET A 1 88 ? 15.984 -2.334 -19.037 1.00 95.31 88 MET A C 1
ATOM 698 O O . MET A 1 88 ? 15.255 -2.492 -18.058 1.00 95.31 88 MET A O 1
ATOM 702 N N . SER A 1 89 ? 16.095 -3.278 -19.975 1.00 97.38 89 SER A N 1
ATOM 703 C CA . SER A 1 89 ? 15.373 -4.554 -19.901 1.00 97.38 89 SER A CA 1
ATOM 704 C C . SER A 1 89 ? 15.865 -5.401 -18.731 1.00 97.38 89 SER A C 1
ATOM 706 O O . SER A 1 89 ? 17.064 -5.478 -18.477 1.00 97.38 89 SER A O 1
ATOM 708 N N . TYR A 1 90 ? 14.926 -6.030 -18.028 1.00 98.25 90 TYR A N 1
ATOM 709 C CA . TYR A 1 90 ? 15.202 -6.890 -16.881 1.00 98.25 90 TYR A CA 1
ATOM 710 C C . TYR A 1 90 ? 14.987 -8.364 -17.239 1.00 98.25 90 TYR A C 1
ATOM 712 O O . TYR A 1 90 ? 13.974 -8.709 -17.840 1.00 98.25 90 TYR A O 1
ATOM 720 N N . ASP A 1 91 ? 15.873 -9.245 -16.788 1.00 98.31 91 ASP A N 1
ATOM 721 C CA . ASP A 1 91 ? 15.752 -10.705 -16.914 1.00 98.31 91 ASP A CA 1
ATOM 722 C C . ASP A 1 91 ? 14.918 -11.316 -15.781 1.00 98.31 91 ASP A C 1
ATOM 724 O O . ASP A 1 91 ? 14.425 -12.439 -15.868 1.00 98.31 91 ASP A O 1
ATOM 728 N N . SER A 1 92 ? 14.774 -10.598 -14.663 1.00 98.50 92 SER A N 1
ATOM 729 C CA . SER A 1 92 ? 13.925 -11.015 -13.547 1.00 98.50 92 SER A CA 1
ATOM 730 C C . SER A 1 92 ? 13.511 -9.835 -12.671 1.00 98.50 92 SER A C 1
ATOM 732 O O . SER A 1 92 ? 14.200 -8.817 -12.595 1.00 98.50 92 SER A O 1
ATOM 734 N N . PHE A 1 93 ? 12.432 -10.003 -11.898 1.00 98.56 93 PHE A N 1
ATOM 735 C CA . PHE A 1 93 ? 12.024 -9.007 -10.898 1.00 98.56 93 PHE A CA 1
ATOM 736 C C . PHE A 1 93 ? 13.115 -8.744 -9.844 1.00 98.56 93 PHE A C 1
ATOM 738 O O . PHE A 1 93 ? 13.128 -7.684 -9.225 1.00 98.56 93 PHE A O 1
ATOM 745 N N . ALA A 1 94 ? 14.059 -9.673 -9.643 1.00 98.00 94 ALA A N 1
ATOM 746 C CA . ALA A 1 94 ? 15.164 -9.514 -8.701 1.00 98.00 94 ALA A CA 1
ATOM 747 C C . ALA A 1 94 ? 16.198 -8.454 -9.127 1.00 98.00 94 ALA A C 1
ATOM 749 O O . ALA A 1 94 ? 16.954 -7.992 -8.275 1.00 98.00 94 ALA A O 1
ATOM 750 N N . GLN A 1 95 ? 16.222 -8.049 -10.400 1.00 98.19 95 GLN A N 1
ATOM 751 C CA . GLN A 1 95 ? 17.088 -6.973 -10.898 1.00 98.19 95 GLN A CA 1
ATOM 752 C C . GLN A 1 95 ? 16.456 -5.579 -10.758 1.00 98.19 95 GLN A C 1
ATOM 754 O O . GLN A 1 95 ? 17.155 -4.578 -10.879 1.00 98.19 95 GLN A O 1
ATOM 759 N N . VAL A 1 96 ? 15.150 -5.485 -10.487 1.00 98.06 96 VAL A N 1
ATOM 760 C CA . VAL A 1 96 ? 14.465 -4.190 -10.388 1.00 98.06 96 VAL A CA 1
ATOM 761 C C . VAL A 1 96 ? 14.855 -3.499 -9.080 1.00 98.06 96 VAL A C 1
ATOM 763 O O . VAL A 1 96 ? 14.578 -4.012 -7.994 1.00 98.06 96 VAL A O 1
ATOM 766 N N . ASP A 1 97 ? 15.521 -2.351 -9.151 1.00 97.81 97 ASP A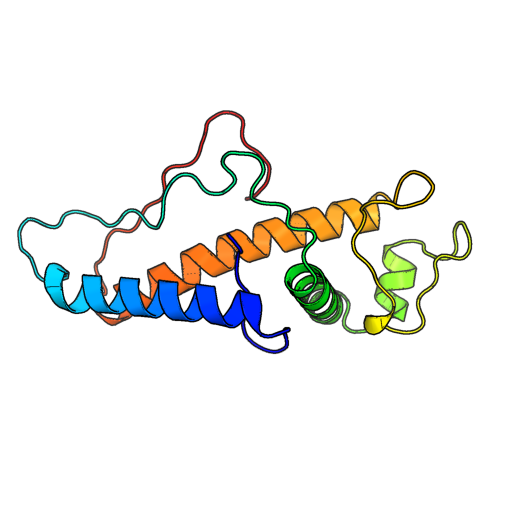 N 1
ATOM 767 C CA . ASP A 1 97 ? 15.769 -1.474 -7.998 1.00 97.81 97 ASP A CA 1
ATOM 768 C C . ASP A 1 97 ? 14.660 -0.424 -7.839 1.00 97.81 97 ASP A C 1
ATOM 770 O O . ASP A 1 97 ? 13.708 -0.394 -8.610 1.00 97.81 97 ASP A O 1
ATOM 774 N N . LEU A 1 98 ? 14.739 0.400 -6.792 1.00 98.00 98 LEU A N 1
ATOM 775 C CA . LEU A 1 98 ? 13.792 1.493 -6.562 1.00 98.00 98 LEU A CA 1
ATOM 776 C C . LEU A 1 98 ? 14.124 2.704 -7.458 1.00 98.00 98 LEU A C 1
ATOM 778 O O . LEU A 1 98 ? 15.290 2.896 -7.806 1.00 98.00 98 LEU A O 1
ATOM 782 N N . PRO A 1 99 ? 13.146 3.559 -7.817 1.00 97.50 99 PRO A N 1
ATOM 783 C CA . PRO A 1 99 ? 13.354 4.659 -8.764 1.00 97.50 99 PRO A CA 1
ATOM 784 C C . PRO A 1 99 ? 13.971 5.908 -8.103 1.00 97.50 99 PRO A C 1
ATOM 786 O O . PRO A 1 99 ? 13.512 7.029 -8.327 1.00 97.50 99 PRO A O 1
ATOM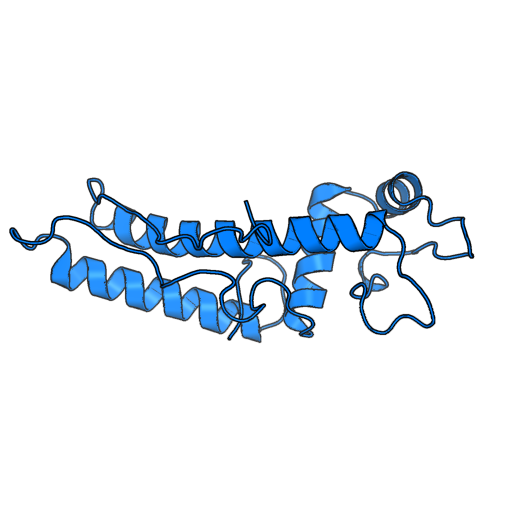 789 N N . ASN A 1 100 ? 14.989 5.725 -7.260 1.00 96.75 100 ASN A N 1
ATOM 790 C CA . ASN A 1 100 ? 15.767 6.791 -6.628 1.00 96.75 100 ASN A CA 1
ATOM 791 C C . ASN A 1 100 ? 17.253 6.647 -6.960 1.00 96.75 100 ASN A C 1
ATOM 793 O O . ASN A 1 100 ? 17.743 5.540 -7.149 1.00 96.75 100 ASN A O 1
ATOM 797 N N . LEU A 1 101 ? 17.978 7.772 -6.964 1.00 96.50 101 LEU A N 1
ATOM 798 C CA . LEU A 1 101 ? 19.433 7.811 -7.184 1.00 96.50 101 LEU A CA 1
ATOM 799 C C . LEU A 1 101 ? 19.884 7.174 -8.514 1.00 96.50 101 LEU A C 1
ATOM 801 O O . LEU A 1 101 ? 21.007 6.691 -8.636 1.00 96.50 101 LEU A O 1
ATOM 805 N N . THR A 1 102 ? 19.014 7.183 -9.523 1.00 95.25 102 THR A N 1
ATOM 806 C CA . THR A 1 102 ? 19.382 6.879 -10.906 1.00 95.25 102 THR A CA 1
ATOM 807 C C . THR A 1 102 ? 20.2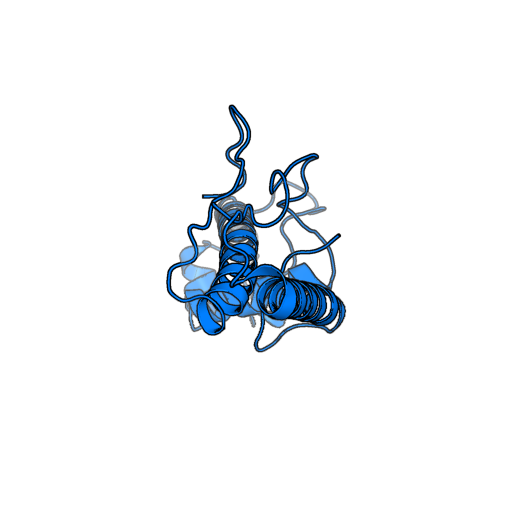75 7.994 -11.465 1.00 95.25 102 THR A C 1
ATOM 809 O O . THR A 1 102 ? 20.183 9.140 -11.032 1.00 95.25 102 THR A O 1
ATOM 812 N N . GLN A 1 103 ? 21.138 7.673 -12.436 1.00 93.38 103 GLN A N 1
ATOM 813 C CA . GLN A 1 103 ? 22.055 8.648 -13.064 1.00 93.38 103 GLN A CA 1
ATOM 814 C C . GLN A 1 103 ? 21.322 9.874 -13.642 1.00 93.38 103 GLN A C 1
ATOM 816 O O . GLN A 1 103 ? 21.810 10.996 -13.571 1.00 93.38 103 GLN A O 1
ATOM 821 N N . THR A 1 104 ? 20.140 9.645 -14.210 1.00 93.06 104 THR A N 1
ATOM 822 C CA . THR A 1 104 ? 19.203 10.669 -14.682 1.00 93.06 104 THR A CA 1
ATOM 823 C C . THR A 1 104 ? 17.783 10.264 -14.280 1.00 93.06 104 THR A C 1
ATOM 825 O O . THR A 1 104 ? 17.614 9.368 -13.453 1.00 93.06 104 THR A O 1
ATOM 828 N N . GLU A 1 105 ? 16.752 10.899 -14.829 1.00 91.81 105 GLU A N 1
ATOM 829 C CA . GLU A 1 105 ? 15.360 10.582 -14.526 1.00 91.81 105 GLU A CA 1
ATOM 830 C C . GLU A 1 105 ? 15.037 9.094 -14.729 1.00 91.81 105 GLU A C 1
ATOM 832 O O . GLU A 1 105 ? 15.269 8.514 -15.791 1.00 91.81 105 GLU A O 1
ATOM 837 N N . ALA A 1 106 ? 14.462 8.471 -13.699 1.00 95.56 106 ALA A N 1
ATOM 838 C CA . ALA A 1 106 ? 13.893 7.136 -13.820 1.00 95.56 106 ALA A CA 1
ATOM 839 C C . ALA A 1 106 ? 12.658 7.159 -14.737 1.00 95.56 106 ALA A C 1
ATOM 841 O O . ALA A 1 106 ? 11.894 8.130 -14.733 1.00 95.56 106 ALA A O 1
ATOM 842 N N . SER A 1 107 ? 12.425 6.051 -15.454 1.00 96.00 107 SER A N 1
ATOM 843 C CA . SER A 1 107 ? 11.251 5.882 -16.320 1.00 96.00 107 SER A CA 1
ATOM 844 C C . SER A 1 107 ? 9.953 6.288 -15.600 1.00 96.00 107 SER A C 1
ATOM 846 O O . SER A 1 107 ? 9.744 5.900 -14.441 1.00 96.00 107 SER A O 1
ATOM 848 N N . PRO A 1 108 ? 9.050 7.038 -16.258 1.00 97.75 108 PRO A N 1
ATOM 849 C CA . PRO A 1 108 ? 7.788 7.453 -15.654 1.00 97.75 108 PRO A CA 1
ATOM 850 C C . PRO A 1 108 ? 6.926 6.257 -15.236 1.00 97.75 108 PRO A C 1
ATOM 852 O O . PRO A 1 108 ? 6.304 6.309 -14.175 1.00 97.75 108 PRO A O 1
ATOM 855 N N . SER A 1 109 ? 6.944 5.156 -15.998 1.00 98.25 109 SER A N 1
ATOM 856 C CA . SER A 1 109 ? 6.230 3.920 -15.649 1.00 98.25 109 SER A CA 1
ATOM 857 C C . SER A 1 109 ? 6.757 3.322 -14.347 1.00 98.25 109 SER A C 1
ATOM 859 O O . SER A 1 109 ? 5.975 2.993 -13.455 1.00 98.25 109 SER A O 1
ATOM 861 N N . HIS A 1 110 ? 8.083 3.284 -14.191 1.00 98.31 110 HIS A N 1
ATOM 862 C CA . HIS A 1 110 ? 8.732 2.809 -12.972 1.00 98.31 110 HIS A CA 1
ATOM 863 C C . HIS A 1 110 ? 8.369 3.699 -11.768 1.00 98.31 110 HIS A C 1
ATOM 865 O O . HIS A 1 110 ? 7.918 3.207 -10.733 1.00 98.31 110 HIS A O 1
ATOM 871 N N . ARG A 1 111 ? 8.477 5.026 -11.910 1.00 98.00 111 ARG A N 1
ATOM 872 C CA . ARG A 1 111 ? 8.107 5.981 -10.849 1.00 98.00 111 ARG A CA 1
ATOM 873 C C . ARG A 1 111 ? 6.632 5.871 -10.454 1.00 98.00 111 ARG A C 1
ATOM 875 O O . ARG A 1 111 ? 6.316 5.941 -9.268 1.00 98.00 111 ARG A O 1
ATOM 882 N N . MET A 1 112 ? 5.735 5.708 -11.426 1.00 98.31 112 MET A N 1
ATOM 883 C CA . MET A 1 112 ? 4.297 5.616 -11.172 1.00 98.31 112 MET A CA 1
ATOM 884 C C . MET A 1 112 ? 3.927 4.317 -10.457 1.00 98.31 112 MET A C 1
ATOM 886 O O . MET A 1 112 ? 3.143 4.340 -9.508 1.00 98.31 112 MET A O 1
ATOM 890 N N . ASP A 1 113 ? 4.509 3.193 -10.866 1.00 98.62 113 ASP A N 1
ATOM 891 C CA . ASP A 1 113 ? 4.275 1.920 -10.192 1.00 98.62 113 ASP A CA 1
ATOM 892 C C . ASP A 1 113 ? 4.848 1.904 -8.777 1.00 98.62 113 ASP A C 1
ATOM 894 O O . ASP A 1 113 ? 4.209 1.355 -7.884 1.00 98.62 113 ASP A O 1
ATOM 898 N N . PHE A 1 114 ? 5.979 2.569 -8.527 1.00 98.44 114 PHE A N 1
ATOM 899 C CA . PHE A 1 114 ? 6.485 2.728 -7.165 1.00 98.44 114 PHE A CA 1
ATOM 900 C C . PHE A 1 114 ? 5.529 3.548 -6.283 1.00 98.44 114 PHE A C 1
ATOM 902 O O . PHE A 1 114 ? 5.272 3.164 -5.145 1.00 98.44 114 PHE A O 1
ATOM 909 N N . ARG A 1 115 ? 4.920 4.618 -6.814 1.00 98.00 115 ARG A N 1
ATOM 910 C CA . ARG A 1 115 ? 3.891 5.391 -6.090 1.00 98.00 115 ARG A CA 1
ATOM 911 C C . ARG A 1 115 ? 2.652 4.552 -5.773 1.00 98.00 115 ARG A C 1
ATOM 913 O O . ARG A 1 115 ? 2.201 4.556 -4.632 1.00 98.00 115 ARG A O 1
ATOM 920 N N . ARG A 1 116 ? 2.144 3.790 -6.748 1.00 98.38 116 ARG A N 1
ATOM 921 C CA . ARG A 1 116 ? 1.014 2.861 -6.545 1.00 98.38 116 ARG A CA 1
ATOM 922 C C . ARG A 1 116 ? 1.340 1.804 -5.501 1.00 98.38 116 ARG A C 1
ATOM 924 O O . ARG A 1 116 ? 0.541 1.560 -4.609 1.00 98.38 116 ARG A O 1
ATOM 931 N N . PHE A 1 117 ? 2.527 1.210 -5.590 1.00 98.06 117 PHE A N 1
ATOM 932 C CA . PHE A 1 117 ? 3.021 0.260 -4.603 1.00 98.06 117 PHE A CA 1
ATOM 933 C C . PHE A 1 117 ? 3.028 0.862 -3.193 1.00 98.06 117 PHE A C 1
ATOM 935 O O . PHE A 1 117 ? 2.551 0.213 -2.263 1.00 98.06 117 PHE A O 1
ATOM 942 N N . SER A 1 118 ? 3.555 2.078 -3.033 1.00 96.69 118 SER A N 1
ATOM 943 C CA . SER A 1 118 ? 3.619 2.766 -1.743 1.00 96.69 118 SER A CA 1
ATOM 944 C C . SER A 1 118 ? 2.234 3.075 -1.180 1.00 96.69 118 SER A C 1
ATOM 946 O O . SER A 1 118 ? 2.004 2.800 -0.003 1.00 96.69 118 SER A O 1
ATOM 948 N N . SER A 1 119 ? 1.301 3.542 -2.015 1.00 97.25 119 SER A N 1
ATOM 949 C CA . SER A 1 119 ? -0.110 3.709 -1.635 1.00 97.25 119 SER A CA 1
ATOM 950 C C . SER A 1 119 ? -0.721 2.387 -1.141 1.00 97.25 119 SER A C 1
ATOM 952 O O . SER A 1 119 ? -1.218 2.287 -0.017 1.00 97.25 119 SER A O 1
ATOM 954 N N . ASP A 1 120 ? -0.523 1.309 -1.908 1.00 97.06 120 ASP A N 1
ATOM 955 C CA . ASP A 1 120 ? -0.938 -0.050 -1.549 1.00 97.06 120 ASP A CA 1
ATOM 956 C C . ASP A 1 120 ? -0.376 -0.499 -0.188 1.00 97.06 120 ASP A C 1
ATOM 958 O O . ASP A 1 120 ? -1.048 -1.224 0.552 1.00 97.06 120 ASP A O 1
ATOM 962 N N . GLN A 1 121 ? 0.858 -0.114 0.164 1.00 95.31 121 GLN A N 1
ATOM 963 C CA . GLN A 1 121 ? 1.436 -0.454 1.470 1.00 95.31 121 GLN A CA 1
ATOM 964 C C . GLN A 1 121 ? 0.689 0.233 2.616 1.00 95.31 121 GLN A C 1
ATOM 966 O O . GLN A 1 121 ? 0.421 -0.414 3.633 1.00 95.31 121 GLN A O 1
ATOM 971 N N . VAL A 1 122 ? 0.324 1.509 2.447 1.00 95.56 122 VAL A N 1
ATOM 972 C CA . VAL A 1 122 ? -0.454 2.280 3.430 1.00 95.56 122 VAL A CA 1
ATOM 973 C C . VAL A 1 122 ? -1.838 1.658 3.607 1.00 95.56 122 VAL A C 1
ATOM 975 O O . VAL A 1 122 ? -2.217 1.305 4.728 1.00 95.56 122 VAL A O 1
ATOM 978 N N . ALA A 1 123 ? -2.551 1.392 2.510 1.00 96.19 123 ALA A N 1
ATOM 979 C CA . ALA A 1 123 ? -3.870 0.764 2.551 1.00 96.19 123 ALA A CA 1
ATOM 980 C C . ALA A 1 123 ? -3.831 -0.621 3.222 1.00 96.19 123 ALA A C 1
ATOM 982 O O . ALA A 1 123 ? -4.681 -0.962 4.053 1.00 96.19 123 ALA A O 1
ATOM 983 N N . ARG A 1 124 ? -2.806 -1.431 2.922 1.00 94.94 124 ARG A N 1
ATOM 984 C CA . ARG A 1 124 ? -2.615 -2.737 3.568 1.00 94.94 124 ARG A CA 1
ATOM 985 C C . ARG A 1 124 ? -2.246 -2.607 5.051 1.00 94.94 124 ARG A C 1
ATOM 987 O O . ARG A 1 124 ? -2.491 -3.562 5.789 1.00 94.94 124 ARG A O 1
ATOM 994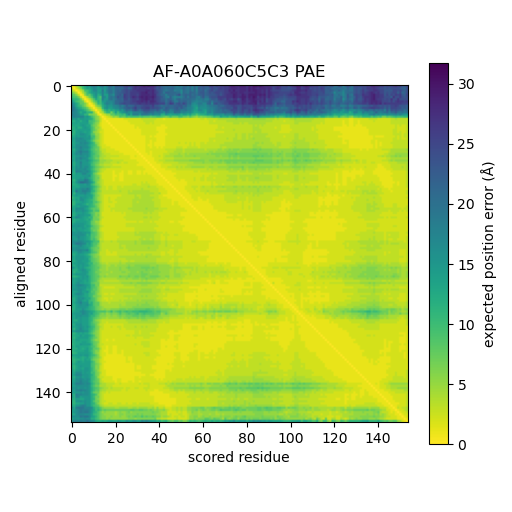 N N . PHE A 1 125 ? -1.690 -1.479 5.501 1.00 94.94 125 PHE A N 1
ATOM 995 C CA . PHE A 1 125 ? -1.422 -1.219 6.922 1.00 94.94 125 PHE A CA 1
ATOM 996 C C . PHE A 1 125 ? -2.655 -0.956 7.716 1.00 94.94 125 PHE A C 1
ATOM 998 O O . PHE A 1 125 ? -2.910 -1.634 8.713 1.00 94.94 125 PHE A O 1
ATOM 1005 N N . HIS A 1 126 ? -3.414 0.003 7.215 1.00 96.62 126 HIS A N 1
ATOM 1006 C CA . HIS A 1 126 ? -4.677 0.374 7.784 1.00 96.62 126 HIS A CA 1
ATOM 1007 C C . HIS A 1 126 ? -5.577 -0.861 7.873 1.00 96.62 126 HIS A C 1
ATOM 1009 O O . HIS A 1 126 ? -6.068 -1.203 8.946 1.00 96.62 126 HIS A O 1
ATOM 1015 N N . ARG A 1 127 ? -5.696 -1.613 6.766 1.00 97.19 127 ARG A N 1
ATOM 1016 C CA . ARG A 1 127 ? -6.518 -2.827 6.707 1.00 97.19 127 ARG A CA 1
ATOM 1017 C C . ARG A 1 127 ? -6.097 -3.880 7.729 1.00 97.19 127 ARG A C 1
ATOM 1019 O O . ARG A 1 127 ? -6.975 -4.473 8.345 1.00 97.19 127 ARG A O 1
ATOM 1026 N N . ALA A 1 128 ? -4.799 -4.117 7.919 1.00 96.94 128 ALA A N 1
ATOM 1027 C CA . ALA A 1 128 ? -4.326 -5.136 8.855 1.00 96.94 128 ALA A CA 1
ATOM 1028 C C . ALA A 1 128 ? -4.735 -4.821 10.304 1.00 96.94 128 ALA A C 1
ATOM 1030 O O . ALA A 1 128 ? -5.229 -5.701 11.003 1.00 96.94 128 ALA A O 1
ATOM 1031 N N . GLN A 1 129 ? -4.586 -3.565 10.734 1.00 98.06 129 GLN A N 1
ATOM 1032 C CA . GLN A 1 129 ? -5.011 -3.124 12.067 1.00 98.06 129 GLN A CA 1
ATOM 1033 C C . GLN A 1 129 ? -6.541 -3.113 12.192 1.00 98.06 129 GLN A C 1
ATOM 1035 O O . GLN A 1 129 ? -7.082 -3.615 13.176 1.00 98.06 129 GLN A O 1
ATOM 1040 N N . ALA A 1 130 ? -7.249 -2.632 11.164 1.00 98.19 130 ALA A N 1
ATOM 1041 C CA . ALA A 1 130 ? -8.710 -2.587 11.149 1.00 98.19 130 ALA A CA 1
ATOM 1042 C C . ALA A 1 130 ? -9.336 -3.979 11.268 1.00 98.19 130 ALA A C 1
ATOM 1044 O O . ALA A 1 130 ? -10.291 -4.173 12.015 1.00 98.19 130 ALA A O 1
ATOM 1045 N N . GLN A 1 131 ? -8.787 -4.959 10.546 1.00 98.19 131 GLN A N 1
ATOM 1046 C CA . GLN A 1 131 ? -9.228 -6.351 10.618 1.00 98.19 131 GLN A CA 1
ATOM 1047 C C . GLN A 1 131 ? -8.947 -6.964 11.989 1.00 98.19 131 GLN A C 1
ATOM 1049 O O . GLN A 1 131 ? -9.794 -7.682 12.508 1.00 98.19 131 GLN A O 1
ATOM 1054 N N . ALA A 1 132 ? -7.799 -6.651 12.591 1.00 97.88 132 ALA A N 1
ATOM 1055 C CA . ALA A 1 132 ? -7.468 -7.092 13.940 1.00 97.88 132 ALA A CA 1
ATOM 1056 C C . ALA A 1 132 ? -8.470 -6.582 14.985 1.00 97.88 132 ALA A C 1
ATOM 1058 O O . ALA A 1 132 ? -8.927 -7.364 15.814 1.00 97.88 132 ALA A O 1
ATOM 1059 N N . ILE A 1 133 ? -8.843 -5.301 14.911 1.00 98.38 133 ILE A N 1
ATOM 1060 C CA . ILE A 1 133 ? -9.859 -4.709 15.791 1.00 98.38 133 ILE A CA 1
ATOM 1061 C C . ILE A 1 133 ? -11.226 -5.349 15.520 1.00 98.38 133 ILE A C 1
ATOM 1063 O O . ILE A 1 133 ? -11.872 -5.816 16.453 1.00 98.38 133 ILE A O 1
ATOM 1067 N N . ARG A 1 134 ? -11.654 -5.445 14.253 1.00 98.25 134 ARG A N 1
ATOM 1068 C CA . ARG A 1 134 ? -12.967 -6.013 13.883 1.00 98.25 134 ARG A CA 1
ATOM 1069 C C . ARG A 1 134 ? -13.127 -7.494 14.206 1.00 98.25 134 ARG A C 1
ATOM 1071 O O . ARG A 1 134 ? -14.247 -7.943 14.409 1.00 98.25 134 ARG A O 1
ATOM 1078 N N . ALA A 1 135 ? -12.035 -8.251 14.274 1.00 98.00 135 ALA A N 1
ATOM 1079 C CA . ALA A 1 135 ? -12.079 -9.644 14.708 1.00 98.00 135 ALA A CA 1
ATOM 1080 C C . ALA A 1 135 ? -12.527 -9.790 16.175 1.00 98.00 135 ALA A C 1
ATOM 1082 O O . ALA A 1 135 ? -13.079 -10.824 16.537 1.00 98.00 135 ALA A O 1
ATOM 1083 N N . ILE A 1 136 ? -12.300 -8.765 17.004 1.00 97.69 136 ILE A N 1
ATOM 1084 C CA . ILE A 1 136 ? -12.688 -8.730 18.422 1.00 97.69 136 ILE A CA 1
ATOM 1085 C C . ILE A 1 136 ? -13.969 -7.906 18.613 1.00 97.69 136 ILE A C 1
ATOM 1087 O O . ILE A 1 136 ? -14.838 -8.274 19.398 1.00 97.69 136 ILE A O 1
ATOM 1091 N N . CYS A 1 137 ? -14.106 -6.810 17.865 1.00 96.44 137 CYS A N 1
ATOM 1092 C CA . CYS A 1 137 ? -15.225 -5.873 17.917 1.00 96.44 137 CYS A CA 1
ATOM 1093 C C . CYS A 1 137 ? -15.853 -5.728 16.522 1.00 96.44 137 CYS A C 1
ATOM 1095 O O . CYS A 1 137 ? -15.521 -4.775 15.811 1.00 96.44 137 CYS A O 1
ATOM 1097 N N . PRO A 1 138 ? -16.746 -6.643 16.100 1.00 96.44 138 PRO A N 1
ATOM 1098 C CA . PRO A 1 138 ? -17.304 -6.635 14.744 1.00 96.44 138 PRO A CA 1
ATOM 1099 C C . PRO A 1 138 ? -17.972 -5.309 14.353 1.00 96.44 138 PRO A C 1
ATOM 1101 O O . PRO A 1 138 ? -17.792 -4.839 13.231 1.00 96.44 138 PRO A O 1
ATOM 1104 N N . GLU A 1 139 ? -18.637 -4.662 15.313 1.00 95.19 139 GLU A N 1
ATOM 1105 C CA . GLU A 1 139 ? -19.355 -3.391 15.136 1.00 95.19 139 GLU A CA 1
ATOM 1106 C C . GLU A 1 139 ? -18.462 -2.144 15.292 1.00 95.19 139 GLU A C 1
ATOM 1108 O O . GLU A 1 139 ? -18.958 -1.019 15.365 1.00 95.19 139 GLU A O 1
ATOM 1113 N N . ALA A 1 140 ? -17.135 -2.307 15.374 1.00 96.81 140 ALA A N 1
ATOM 1114 C CA . ALA A 1 140 ? -16.221 -1.184 15.547 1.00 96.81 140 ALA A CA 1
ATOM 1115 C C . ALA A 1 140 ? -16.327 -0.180 14.387 1.00 96.81 140 ALA A C 1
ATOM 1117 O O . ALA A 1 140 ? -16.006 -0.485 13.229 1.00 96.81 140 ALA A O 1
ATOM 1118 N N . VAL A 1 141 ? -16.685 1.059 14.728 1.00 98.06 141 VAL A N 1
ATOM 1119 C CA . VAL A 1 141 ? -16.552 2.212 13.834 1.00 98.06 141 VAL A CA 1
ATOM 1120 C C . VAL A 1 141 ? -15.073 2.571 13.747 1.00 98.06 141 VAL A C 1
ATOM 1122 O O . VAL A 1 141 ? -14.432 2.850 14.761 1.00 98.06 141 VAL A O 1
ATOM 1125 N N . ILE A 1 142 ? -14.522 2.538 12.535 1.00 98.25 142 ILE A N 1
ATOM 1126 C CA . ILE A 1 142 ? -13.097 2.748 12.269 1.00 98.25 142 ILE A CA 1
ATOM 1127 C C . ILE A 1 142 ? -12.939 3.907 11.292 1.00 98.25 142 ILE A C 1
ATOM 1129 O O . ILE A 1 142 ? -13.603 3.938 10.257 1.00 98.25 142 ILE A O 1
ATOM 1133 N N . THR A 1 143 ? -12.035 4.826 11.615 1.00 97.88 143 THR A N 1
ATOM 1134 C CA . THR A 1 143 ? -11.701 5.994 10.800 1.00 97.88 143 THR A CA 1
ATOM 1135 C C . THR A 1 143 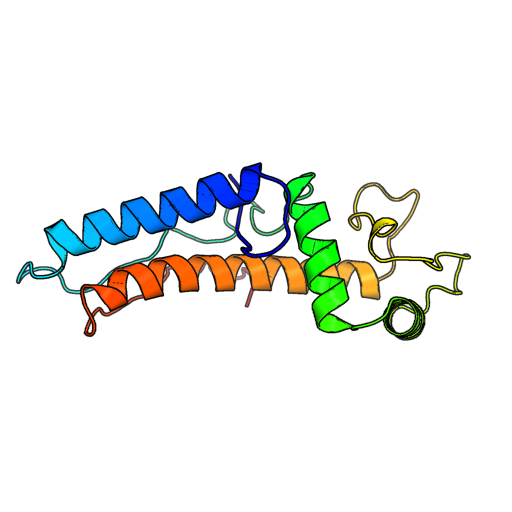? -10.186 6.226 10.744 1.00 97.88 143 THR A C 1
ATOM 1137 O O . THR A 1 143 ? -9.398 5.548 11.412 1.00 97.88 143 THR A O 1
ATOM 1140 N N . HIS A 1 144 ? -9.770 7.185 9.923 1.00 97.19 144 HIS A N 1
ATOM 1141 C CA . HIS A 1 144 ? -8.416 7.721 9.868 1.00 97.19 144 HIS A CA 1
ATOM 1142 C C . HIS A 1 144 ? -8.469 9.219 9.552 1.00 97.19 144 HIS A C 1
ATOM 1144 O O . HIS A 1 144 ? -9.327 9.670 8.792 1.00 97.19 144 HIS A O 1
ATOM 1150 N N . ASN A 1 145 ? -7.549 9.990 10.122 1.00 96.50 145 ASN A N 1
ATOM 1151 C CA . ASN A 1 145 ? -7.427 11.423 9.890 1.00 96.50 145 ASN A CA 1
ATOM 1152 C C . ASN A 1 145 ? -6.471 11.711 8.721 1.00 96.50 145 ASN A C 1
ATOM 1154 O O . ASN A 1 145 ? -5.254 11.755 8.885 1.00 96.50 145 ASN A O 1
ATOM 1158 N N . PHE A 1 146 ? -7.030 11.919 7.528 1.00 95.44 146 PHE A N 1
ATOM 1159 C CA . PHE A 1 146 ? -6.260 12.360 6.361 1.00 95.44 146 PHE A CA 1
ATOM 1160 C C . PHE A 1 146 ? -5.853 13.838 6.467 1.00 95.44 146 PHE A C 1
ATOM 1162 O O . PHE A 1 146 ? -6.488 14.625 7.169 1.00 95.44 146 PHE A O 1
ATOM 1169 N N . MET A 1 147 ? -4.821 14.227 5.716 1.00 93.75 147 MET A N 1
ATOM 1170 C CA . MET A 1 147 ? -4.329 15.606 5.654 1.00 93.75 147 MET A CA 1
ATOM 1171 C C . MET A 1 147 ? -4.858 16.356 4.423 1.00 93.75 147 MET A C 1
ATOM 1173 O O . MET A 1 147 ? -5.087 15.771 3.363 1.00 93.75 147 MET A O 1
ATOM 1177 N N . GLY A 1 148 ? -4.994 17.679 4.536 1.00 94.75 148 GLY A N 1
ATOM 1178 C CA . GLY A 1 148 ? -5.361 18.542 3.412 1.00 94.75 148 GLY A CA 1
ATOM 1179 C C . GLY A 1 148 ? -4.277 18.595 2.329 1.00 94.75 148 GLY A C 1
ATOM 1180 O O . GLY A 1 148 ? -3.089 18.621 2.637 1.00 94.75 148 GLY A O 1
ATOM 1181 N N . ALA A 1 149 ? -4.694 18.628 1.057 1.00 92.00 149 ALA A N 1
ATOM 1182 C CA . ALA A 1 149 ? -3.813 18.707 -0.118 1.00 92.00 149 ALA A CA 1
ATOM 1183 C C . ALA A 1 149 ? -2.710 17.623 -0.188 1.00 92.00 149 ALA A C 1
ATOM 1185 O O . ALA A 1 149 ? -1.689 17.809 -0.850 1.00 92.00 149 ALA A O 1
ATOM 1186 N N . HIS A 1 150 ? -2.920 16.476 0.463 1.00 90.88 150 HIS A N 1
ATOM 1187 C CA . HIS A 1 150 ? -1.980 15.363 0.473 1.00 90.88 150 HIS A CA 1
ATOM 1188 C C . HIS A 1 150 ? -2.442 14.255 -0.482 1.00 90.88 150 HIS A C 1
ATOM 1190 O O . HIS A 1 150 ? -3.522 13.702 -0.317 1.00 90.88 150 HIS A O 1
ATOM 1196 N N . THR A 1 151 ? -1.628 13.937 -1.492 1.00 92.94 151 THR A N 1
ATOM 1197 C CA . THR A 1 151 ? -1.994 13.029 -2.604 1.00 92.94 151 THR A CA 1
ATOM 1198 C C . THR A 1 151 ? -1.033 11.849 -2.758 1.00 92.94 151 THR A C 1
ATOM 1200 O O . THR A 1 151 ? -0.940 11.239 -3.822 1.00 92.94 151 THR A O 1
ATOM 1203 N N . SER A 1 152 ? -0.252 11.546 -1.718 1.00 85.75 152 SER A N 1
ATOM 1204 C CA . SER A 1 152 ? 0.804 10.533 -1.819 1.00 85.75 152 SER A CA 1
ATOM 1205 C C . SER A 1 152 ? 0.292 9.086 -1.731 1.00 85.75 152 SER A C 1
ATOM 1207 O O . SER A 1 152 ? 1.026 8.172 -2.107 1.00 85.75 152 SER A O 1
ATOM 1209 N N . PHE A 1 153 ? -0.950 8.887 -1.280 1.00 89.38 153 PHE A N 1
ATOM 1210 C CA . PHE A 1 153 ? -1.674 7.615 -1.250 1.00 89.38 153 PHE A CA 1
ATOM 1211 C C . PHE A 1 153 ? -3.182 7.859 -1.424 1.00 89.38 153 PHE A C 1
ATOM 1213 O O . PHE A 1 153 ? -3.651 8.983 -1.222 1.00 89.38 153 PHE A O 1
ATOM 1220 N N . ASP A 1 154 ? -3.901 6.808 -1.813 1.00 77.12 154 ASP A N 1
ATOM 1221 C CA . ASP A 1 154 ? -5.328 6.763 -2.149 1.00 77.12 154 ASP A CA 1
ATOM 1222 C C . ASP A 1 154 ? -6.038 5.543 -1.534 1.00 77.12 154 ASP A C 1
ATOM 1224 O O . ASP A 1 154 ? -5.400 4.474 -1.381 1.00 77.12 154 ASP A O 1
#

Mean predicted aligned error: 5.23 Å

InterPro domains:
  IPR003476 Glycoside hydrolase, family 42 [PTHR36447] (15-154)
  IPR013529 Glycoside hydrolase, family 42, N-terminal [PF02449] (15-154)
  IPR017853 Glycoside hydrolase superfamily [SSF51445] (11-153)

Nearest PDB structures (foldseek):
  6y2k-assembly1_A  TM=9.908E-01  e=1.228E-14  Marinomonas sp. ef1
  1kwg-assembly1_A  TM=9.950E-01  e=1.208E-13  Thermus thermophilus
  6lvw-assembly1_A  TM=9.735E-01  e=1.392E-11  Halorubrum lacusprofundi ATCC 49239
  4uni-assembly1_C  TM=8.679E-01  e=1.702E-09  Bifidobacterium animalis subsp. lactis Bl-04
  5e9a-assembly1_A  TM=9.360E-01  e=8.283E-09  Rahnella sp. R3

Sequence (154 aa):
KFGVTAALLPEPIRAYRAEAVRIAQKMAEVLGSHPALAMWQIDNEYGCHDTTLSYSASARGAFRVWLSNRYGTIDRLNEAWGTRFWSMSYDSFAQVDLPNLTQTEASPSHRMDFRRFSSDQVARFHRAQAQAIRAICPEAVITHNFMGAHTSFD

Radius of gyration: 18.15 Å; Cα contacts (8 Å, |Δi|>4): 170; chains: 1; bounding box: 42×32×51 Å

Solvent-accessible surface area (backbone atoms only — not comparable to full-atom values): 9077 Å² total; per-residue (Å²): 139,66,76,25,71,90,88,87,54,52,66,72,29,46,53,50,42,52,50,51,27,52,51,38,33,54,49,28,75,72,47,52,84,41,91,85,65,76,66,43,66,62,80,75,40,84,46,59,90,70,55,46,69,63,92,45,76,37,45,40,40,43,46,33,53,51,49,43,72,73,47,70,44,43,66,54,41,33,61,75,55,49,18,72,60,91,70,58,61,56,94,40,56,87,71,59,76,67,79,63,92,53,98,58,88,59,56,68,54,56,49,49,51,52,45,52,50,32,15,51,15,51,51,51,40,55,48,49,33,51,50,38,27,34,74,72,25,76,85,62,45,73,49,67,59,81,64,85,98,63,79,73,55,119

pLDDT: mean 91.07, std 16.05, range [34.06, 98.75]